Protein AF-A0A1J8PSA9-F1 (afdb_monomer_lite)

Radius of gyration: 27.93 Å; chains: 1; bounding box: 59×25×74 Å

Secondary structure (DSSP, 8-state):
---------TTPEEEEEE----SSSPPPPEEEEEE-----PPPP-EEEEEEEETTB-SS---TTS-PEEEEEEESSS-----GGGTT---S-------TT-

Structure (mmCIF, N/CA/C/O backbone):
data_AF-A0A1J8PSA9-F1
#
_entry.id   AF-A0A1J8PSA9-F1
#
loop_
_atom_site.group_PDB
_atom_site.id
_atom_site.type_symbol
_atom_site.label_atom_id
_atom_site.label_alt_id
_atom_site.label_comp_id
_atom_site.label_asym_id
_atom_site.label_entity_id
_atom_site.label_seq_id
_atom_site.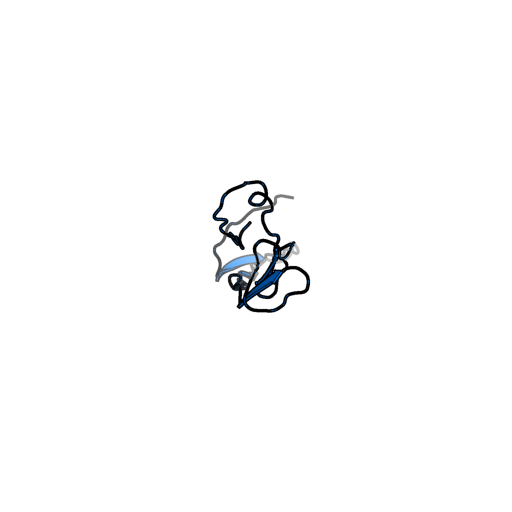pdbx_PDB_ins_code
_atom_site.Cartn_x
_atom_site.Cartn_y
_atom_site.Cartn_z
_atom_site.occupancy
_atom_site.B_iso_or_equiv
_atom_site.auth_seq_id
_atom_site.auth_comp_id
_atom_site.auth_asym_id
_atom_site.auth_atom_id
_atom_site.pdbx_PDB_model_num
ATOM 1 N N . ARG A 1 1 ? 12.314 18.481 -29.956 1.00 51.03 1 ARG A N 1
ATOM 2 C CA . ARG A 1 1 ? 12.563 17.227 -29.206 1.00 51.03 1 ARG A CA 1
ATOM 3 C C . ARG A 1 1 ? 11.253 16.457 -29.196 1.00 51.03 1 ARG A C 1
ATOM 5 O O . ARG A 1 1 ? 10.284 16.982 -28.667 1.00 51.03 1 ARG A O 1
ATOM 12 N N . THR A 1 2 ? 11.185 15.305 -29.852 1.00 53.06 2 THR A N 1
ATOM 13 C CA . THR A 1 2 ? 9.942 14.527 -29.925 1.00 53.06 2 THR A CA 1
ATOM 14 C C . THR A 1 2 ? 9.979 13.500 -28.807 1.00 53.06 2 THR A C 1
ATOM 16 O O . THR A 1 2 ? 10.767 12.559 -28.861 1.00 53.06 2 THR A O 1
ATOM 19 N N . ASN A 1 3 ? 9.192 13.716 -27.756 1.00 63.78 3 ASN A N 1
ATOM 20 C CA . ASN A 1 3 ? 9.049 12.724 -26.698 1.00 63.78 3 ASN A CA 1
ATOM 21 C C . ASN A 1 3 ? 8.134 11.616 -27.217 1.00 63.78 3 ASN A C 1
ATOM 23 O O . ASN A 1 3 ? 7.031 11.892 -27.688 1.00 63.78 3 ASN A O 1
ATOM 27 N N . LYS A 1 4 ? 8.604 10.370 -27.160 1.00 71.06 4 LYS A N 1
ATOM 28 C CA . LYS A 1 4 ? 7.811 9.197 -27.521 1.00 71.06 4 LYS A CA 1
ATOM 29 C C . LYS A 1 4 ? 7.395 8.495 -26.234 1.00 71.06 4 LYS A C 1
ATOM 31 O O . LYS A 1 4 ? 8.250 7.988 -25.513 1.00 71.06 4 LYS A O 1
ATOM 36 N N . SER A 1 5 ? 6.099 8.492 -25.948 1.00 73.44 5 SER A N 1
ATOM 37 C CA . SER A 1 5 ? 5.538 7.734 -24.829 1.00 73.44 5 SER A CA 1
ATOM 38 C C . SER A 1 5 ? 5.363 6.276 -25.236 1.00 73.44 5 SER A C 1
ATOM 40 O O . SER A 1 5 ? 4.87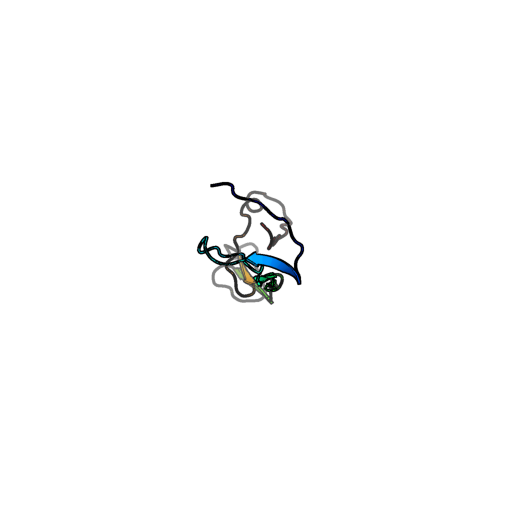0 5.985 -26.326 1.00 73.44 5 SER A O 1
ATOM 42 N N . ILE A 1 6 ? 5.776 5.363 -24.363 1.00 69.25 6 ILE A N 1
ATOM 43 C CA . ILE A 1 6 ? 5.606 3.921 -24.535 1.00 69.25 6 ILE A CA 1
ATOM 44 C C . ILE A 1 6 ? 4.965 3.394 -23.252 1.00 69.25 6 ILE A C 1
ATOM 46 O O . ILE A 1 6 ? 5.506 3.595 -22.167 1.00 69.25 6 ILE A O 1
ATOM 50 N N . THR A 1 7 ? 3.824 2.718 -23.377 1.00 68.31 7 THR A N 1
ATOM 51 C CA . THR A 1 7 ? 3.176 2.008 -22.267 1.00 68.31 7 THR A CA 1
ATOM 52 C C . THR A 1 7 ? 3.624 0.553 -22.299 1.00 68.31 7 THR A C 1
ATOM 54 O O . THR A 1 7 ? 3.484 -0.116 -23.321 1.00 68.31 7 THR A O 1
ATOM 57 N N . THR A 1 8 ? 4.171 0.055 -21.194 1.00 69.25 8 THR A N 1
ATOM 58 C CA . THR A 1 8 ? 4.595 -1.346 -21.053 1.00 69.25 8 THR A CA 1
ATOM 59 C C . THR A 1 8 ? 4.087 -1.913 -19.734 1.00 69.25 8 THR A C 1
ATOM 61 O O . THR A 1 8 ? 3.895 -1.172 -18.771 1.00 69.25 8 THR A O 1
ATOM 64 N N . ALA A 1 9 ? 3.810 -3.218 -19.710 1.00 72.88 9 ALA A N 1
ATOM 65 C CA . ALA A 1 9 ? 3.370 -3.902 -18.502 1.00 72.88 9 ALA A CA 1
ATOM 66 C C . ALA A 1 9 ? 4.543 -4.155 -17.547 1.00 72.88 9 ALA A C 1
ATOM 68 O O . ALA A 1 9 ? 5.705 -4.232 -17.946 1.00 72.88 9 ALA A O 1
ATOM 69 N N . LEU A 1 10 ? 4.213 -4.307 -16.272 1.00 73.56 10 LEU A N 1
ATOM 70 C CA . LEU A 1 10 ? 5.152 -4.681 -15.229 1.00 73.56 10 LEU A CA 1
ATOM 71 C C . LEU A 1 10 ? 5.823 -6.035 -15.511 1.00 73.56 10 LEU A C 1
ATOM 73 O O . LEU A 1 10 ? 5.158 -6.967 -15.954 1.00 73.56 10 LEU A O 1
ATOM 77 N N . GLY A 1 11 ? 7.120 -6.152 -15.213 1.00 68.94 11 GLY A N 1
ATOM 78 C CA . GLY A 1 11 ? 7.897 -7.366 -15.472 1.00 68.94 11 GLY A CA 1
ATOM 79 C C . GLY A 1 11 ? 8.395 -7.471 -16.913 1.00 68.94 11 GLY A C 1
ATOM 80 O O . GLY A 1 11 ? 9.167 -8.376 -17.224 1.00 68.94 11 GLY A O 1
ATOM 81 N N . ASN A 1 12 ? 8.018 -6.526 -17.780 1.00 81.81 12 ASN A N 1
ATOM 82 C CA . ASN A 1 12 ? 8.545 -6.449 -19.132 1.00 81.81 12 ASN A CA 1
ATOM 83 C C . ASN A 1 12 ? 9.865 -5.679 -19.180 1.00 81.81 12 ASN A C 1
ATOM 85 O O . ASN A 1 12 ? 10.182 -4.828 -18.343 1.00 81.81 12 ASN A O 1
ATOM 89 N N . THR A 1 13 ? 10.613 -5.959 -20.239 1.00 81.44 13 THR A N 1
ATOM 90 C CA . THR A 1 13 ? 11.800 -5.214 -20.624 1.00 81.44 13 THR A CA 1
ATOM 91 C C . THR A 1 13 ? 11.492 -4.293 -21.802 1.00 81.44 13 THR A C 1
ATOM 93 O O . THR A 1 13 ? 10.754 -4.649 -22.723 1.00 81.44 13 THR A O 1
ATOM 96 N N . ILE A 1 14 ? 12.064 -3.090 -21.784 1.00 87.06 14 ILE A N 1
ATOM 97 C CA . ILE A 1 14 ? 12.098 -2.196 -22.943 1.00 87.06 14 ILE A CA 1
ATOM 98 C C . ILE A 1 14 ? 13.467 -2.359 -23.595 1.00 87.06 14 ILE A C 1
ATOM 100 O O . ILE A 1 14 ? 14.487 -2.050 -22.979 1.00 87.06 14 ILE A O 1
ATOM 104 N N . ASN A 1 15 ? 13.487 -2.818 -24.844 1.00 86.44 15 ASN A N 1
ATOM 105 C CA . ASN A 1 15 ? 14.708 -2.896 -25.640 1.00 86.44 15 ASN A CA 1
ATOM 106 C C . ASN A 1 15 ? 14.862 -1.629 -26.485 1.00 86.44 15 ASN A C 1
ATOM 108 O O . ASN A 1 15 ? 13.967 -1.259 -27.246 1.00 86.44 15 ASN A O 1
ATOM 112 N N . ILE A 1 16 ? 16.010 -0.976 -26.348 1.00 87.56 16 ILE A N 1
ATOM 113 C CA . ILE A 1 16 ? 16.412 0.212 -27.093 1.00 87.56 16 ILE A CA 1
ATOM 114 C C . ILE A 1 16 ? 17.607 -0.177 -27.954 1.00 87.56 16 ILE A C 1
ATOM 116 O O . ILE A 1 16 ? 18.643 -0.560 -27.426 1.00 87.56 16 ILE A O 1
ATOM 120 N N . ASN A 1 17 ? 17.487 -0.051 -29.272 1.00 90.12 17 ASN A N 1
ATOM 121 C CA . ASN A 1 17 ? 18.626 -0.225 -30.168 1.00 90.12 17 ASN A CA 1
ATOM 122 C C . ASN A 1 17 ? 19.304 1.128 -30.383 1.00 90.12 17 ASN A C 1
ATOM 124 O O . ASN A 1 17 ? 18.658 2.087 -30.807 1.00 90.12 17 ASN A O 1
ATOM 128 N N . ILE A 1 18 ? 20.593 1.197 -30.071 1.00 89.44 18 ILE A N 1
ATOM 129 C CA . ILE A 1 18 ? 21.418 2.395 -30.188 1.00 89.44 18 ILE A CA 1
ATOM 130 C C . ILE A 1 18 ? 22.339 2.219 -31.389 1.00 89.44 18 ILE A C 1
ATOM 132 O O . ILE A 1 18 ? 23.053 1.229 -31.498 1.00 89.44 18 ILE A O 1
ATOM 136 N N . THR A 1 19 ? 22.335 3.198 -32.282 1.00 90.88 19 THR A N 1
ATOM 137 C CA . THR A 1 19 ? 23.197 3.241 -33.465 1.00 90.88 19 THR A CA 1
ATOM 138 C C . THR A 1 19 ? 23.985 4.545 -33.401 1.00 90.88 19 THR A C 1
ATOM 140 O O . THR A 1 19 ? 23.401 5.599 -33.145 1.00 90.88 19 THR A O 1
ATOM 143 N N . ALA A 1 20 ? 25.302 4.481 -33.585 1.00 89.50 20 ALA A N 1
ATOM 144 C CA . ALA A 1 20 ? 26.198 5.637 -33.525 1.00 89.50 20 ALA A CA 1
ATOM 145 C C . ALA A 1 20 ? 26.939 5.798 -34.857 1.00 89.50 20 ALA A C 1
ATOM 147 O O . ALA A 1 20 ? 27.458 4.820 -35.384 1.00 89.50 20 ALA A O 1
ATOM 148 N N . SER A 1 21 ? 26.984 7.013 -35.401 1.00 91.00 21 SER A N 1
ATOM 149 C CA . SER A 1 21 ? 27.624 7.311 -36.689 1.00 91.00 21 SER A CA 1
ATOM 150 C C . SER A 1 21 ? 28.769 8.296 -36.497 1.00 91.00 21 SER A C 1
ATOM 152 O O . SER A 1 21 ? 28.585 9.326 -35.849 1.00 91.00 21 SER A O 1
ATOM 154 N N . ASP A 1 22 ? 29.915 8.004 -37.105 1.00 91.25 22 ASP A N 1
ATOM 155 C CA . ASP A 1 22 ? 31.024 8.941 -37.324 1.00 91.25 22 ASP A CA 1
ATOM 156 C C . ASP A 1 22 ? 31.070 9.468 -38.774 1.00 91.25 22 ASP A C 1
ATOM 158 O O . ASP A 1 22 ? 31.934 10.268 -39.124 1.00 91.25 22 ASP A O 1
ATOM 162 N N . ASN A 1 23 ? 30.095 9.067 -39.600 1.00 91.25 23 ASN A N 1
ATOM 163 C CA . ASN A 1 23 ? 29.960 9.362 -41.031 1.00 91.25 23 ASN A CA 1
ATOM 164 C C . ASN A 1 23 ? 31.052 8.758 -41.928 1.00 91.25 23 ASN A C 1
ATOM 166 O O . ASN A 1 23 ? 31.059 9.030 -43.129 1.00 91.25 23 ASN A O 1
ATOM 170 N N . THR A 1 24 ? 31.951 7.945 -41.376 1.00 92.94 24 THR A N 1
ATOM 171 C CA . THR A 1 24 ? 33.040 7.295 -42.115 1.00 92.94 24 THR A CA 1
ATOM 172 C C . THR A 1 24 ? 32.929 5.777 -42.106 1.00 92.94 24 THR A C 1
ATOM 174 O O . THR A 1 24 ? 33.468 5.127 -43.001 1.00 92.94 24 THR A O 1
ATOM 177 N N . ASN A 1 25 ? 32.208 5.210 -41.138 1.00 91.69 25 ASN A N 1
ATOM 178 C CA . ASN A 1 25 ? 32.060 3.776 -40.949 1.00 91.69 25 ASN A CA 1
ATOM 179 C C . ASN A 1 25 ? 30.585 3.354 -40.868 1.00 91.69 25 ASN A C 1
ATOM 181 O O . ASN A 1 25 ? 29.729 4.090 -40.372 1.00 91.69 25 ASN A O 1
ATOM 185 N N . ASP A 1 26 ? 30.296 2.135 -41.335 1.00 91.00 26 ASP A N 1
ATOM 186 C CA . ASP A 1 26 ? 28.968 1.537 -41.202 1.00 91.00 26 ASP A CA 1
ATOM 187 C C . ASP A 1 26 ? 28.638 1.303 -39.725 1.00 91.00 26 ASP A C 1
ATOM 189 O O . ASP A 1 26 ? 29.437 0.754 -38.962 1.00 91.00 26 ASP A O 1
ATOM 193 N N . SER A 1 27 ? 27.434 1.704 -39.318 1.00 90.81 27 SER A N 1
ATOM 194 C CA . SER A 1 27 ? 26.992 1.572 -37.933 1.00 90.81 27 SER A CA 1
ATOM 195 C C . SER A 1 27 ? 26.192 0.294 -37.701 1.00 90.81 27 SER A C 1
ATOM 197 O O . SER A 1 27 ? 25.233 0.006 -38.421 1.00 90.81 27 SER A O 1
ATOM 199 N N . ALA A 1 28 ? 26.541 -0.440 -36.643 1.00 90.50 28 ALA A N 1
ATOM 200 C CA . ALA A 1 28 ? 25.785 -1.593 -36.167 1.00 90.50 28 ALA A CA 1
ATOM 201 C C . ALA A 1 28 ? 24.882 -1.199 -34.978 1.00 90.50 28 ALA A C 1
ATOM 203 O O . ALA A 1 28 ? 25.3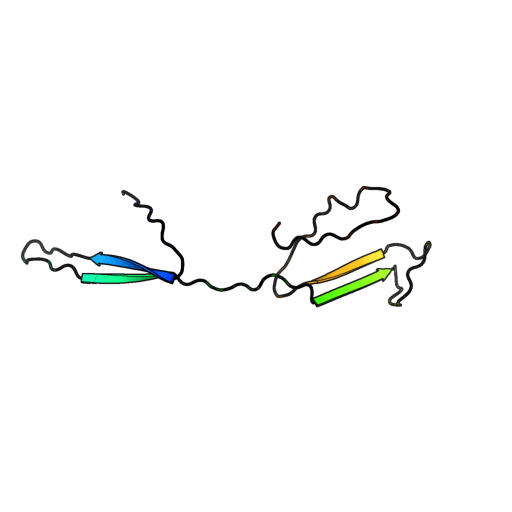60 -0.563 -34.035 1.00 90.50 28 ALA A O 1
ATOM 204 N N . PRO A 1 29 ? 23.587 -1.574 -34.972 1.00 92.31 29 PRO A N 1
ATOM 205 C CA . PRO A 1 29 ? 22.723 -1.366 -33.814 1.00 92.31 29 PRO A CA 1
ATOM 206 C C . PRO A 1 29 ? 23.168 -2.205 -32.608 1.00 92.31 29 PRO A C 1
ATOM 208 O O . PRO A 1 29 ? 23.241 -3.430 -32.694 1.00 92.31 29 PRO A O 1
ATOM 211 N N . GLN A 1 30 ? 23.387 -1.551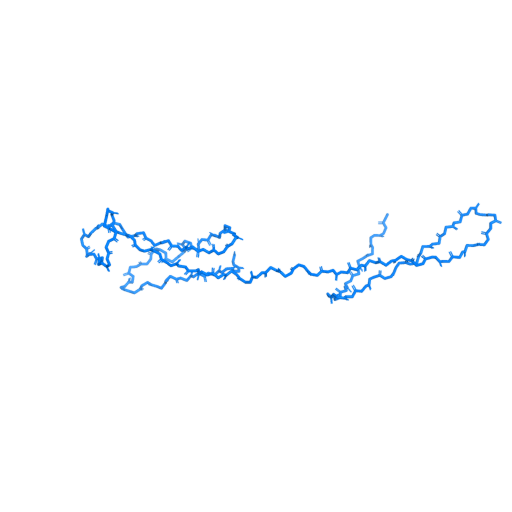 -31.468 1.00 94.56 30 GLN A N 1
ATOM 212 C CA . GLN A 1 30 ? 23.674 -2.193 -30.189 1.00 94.56 30 GLN A CA 1
ATOM 213 C C . GLN A 1 30 ? 22.434 -2.146 -29.280 1.00 94.56 30 GLN A C 1
ATOM 215 O O . GLN A 1 30 ? 21.925 -1.054 -29.007 1.00 94.56 30 GLN A O 1
ATOM 220 N N . PRO A 1 31 ? 21.935 -3.288 -28.779 1.00 90.88 31 PRO A N 1
ATOM 221 C CA . PRO A 1 31 ? 20.805 -3.301 -27.859 1.00 90.88 31 PRO A CA 1
ATOM 222 C C . PRO A 1 31 ? 21.200 -2.821 -26.454 1.00 90.88 31 PRO A C 1
ATOM 224 O O . PRO A 1 31 ? 22.253 -3.175 -25.921 1.00 90.88 31 PRO A O 1
ATOM 227 N N . PHE A 1 32 ? 20.300 -2.065 -25.835 1.00 89.94 32 PHE A N 1
ATOM 228 C CA . PHE A 1 32 ? 20.288 -1.673 -24.432 1.00 89.94 32 PHE A CA 1
ATOM 229 C C . PHE A 1 32 ? 18.922 -2.015 -23.835 1.00 89.94 32 PHE A C 1
ATOM 231 O O . PHE A 1 32 ? 17.886 -1.709 -24.427 1.00 89.94 32 PHE A O 1
ATOM 238 N N . THR A 1 33 ? 18.904 -2.636 -22.659 1.00 90.31 33 THR A N 1
ATOM 239 C CA . THR A 1 33 ? 17.667 -3.129 -22.045 1.00 90.31 33 THR A CA 1
ATOM 240 C C . THR A 1 33 ? 17.361 -2.383 -20.755 1.00 90.31 33 THR A C 1
ATOM 242 O O . THR A 1 33 ? 18.191 -2.315 -19.853 1.00 90.31 33 THR A O 1
ATOM 245 N N . ILE A 1 34 ? 16.136 -1.870 -20.647 1.00 88.69 34 ILE A N 1
ATOM 246 C CA . ILE A 1 34 ? 15.578 -1.320 -19.409 1.00 88.69 34 ILE A CA 1
ATOM 247 C C . ILE A 1 34 ? 14.636 -2.364 -18.816 1.00 88.69 34 ILE A C 1
ATOM 249 O O . ILE A 1 34 ? 13.670 -2.764 -19.465 1.00 88.69 34 ILE A O 1
ATOM 253 N N . ALA A 1 35 ? 14.899 -2.792 -17.584 1.00 85.94 35 ALA A N 1
ATOM 254 C CA . ALA A 1 35 ? 14.004 -3.669 -16.838 1.00 85.94 35 ALA A CA 1
ATOM 255 C C . ALA A 1 35 ? 13.026 -2.843 -15.992 1.00 85.94 35 ALA A C 1
ATOM 257 O O . ALA A 1 35 ? 13.449 -1.953 -15.255 1.00 85.94 35 ALA A O 1
ATOM 258 N N . ILE A 1 36 ? 11.729 -3.150 -16.080 1.00 83.00 36 ILE A N 1
ATOM 259 C CA . ILE A 1 36 ? 10.704 -2.532 -15.234 1.00 83.00 36 ILE A CA 1
ATOM 260 C C . ILE A 1 36 ? 10.426 -3.454 -14.057 1.00 83.00 36 ILE A C 1
ATOM 262 O O . ILE A 1 36 ? 9.813 -4.513 -14.208 1.00 83.00 36 ILE A O 1
ATOM 266 N N . THR A 1 37 ? 10.861 -3.034 -12.874 1.00 80.56 37 THR A N 1
ATOM 267 C CA . THR A 1 37 ? 10.616 -3.749 -11.624 1.00 80.56 37 THR A CA 1
ATOM 268 C C . THR A 1 37 ? 9.513 -3.064 -10.828 1.00 80.56 37 THR A C 1
ATOM 270 O O . THR A 1 37 ? 9.404 -1.838 -10.798 1.00 80.56 37 THR A O 1
ATOM 273 N N . THR A 1 38 ? 8.684 -3.859 -10.156 1.00 75.00 38 THR A N 1
ATOM 274 C CA . THR A 1 38 ? 7.842 -3.351 -9.071 1.00 75.00 38 THR A CA 1
ATOM 275 C C . THR A 1 38 ? 8.583 -3.511 -7.779 1.00 75.00 38 THR A C 1
ATOM 277 O O . THR A 1 38 ? 9.058 -4.601 -7.460 1.00 75.00 38 THR A O 1
ATOM 280 N N . THR A 1 39 ? 8.514 -2.472 -6.971 1.00 74.75 39 THR A N 1
ATOM 281 C CA . THR A 1 39 ? 8.628 -2.634 -5.533 1.00 74.75 39 THR A CA 1
ATOM 282 C C . THR A 1 39 ? 7.240 -2.957 -5.003 1.00 74.75 39 THR A C 1
ATOM 284 O O . THR A 1 39 ? 6.328 -2.137 -5.106 1.00 74.75 39 THR A O 1
ATOM 287 N N . TYR A 1 40 ? 7.060 -4.165 -4.468 1.00 71.44 40 TYR A N 1
ATOM 288 C CA . TYR A 1 40 ? 5.856 -4.476 -3.710 1.00 71.44 40 TYR A CA 1
ATOM 289 C C . TYR A 1 40 ? 5.867 -3.644 -2.427 1.00 71.44 40 TYR A C 1
ATOM 291 O O . TYR A 1 40 ? 6.732 -3.823 -1.570 1.00 71.44 40 TYR A O 1
ATOM 299 N N . ILE A 1 41 ? 4.907 -2.736 -2.308 1.00 67.31 41 ILE A N 1
ATOM 300 C CA . ILE A 1 41 ? 4.557 -2.105 -1.041 1.00 67.31 41 ILE A CA 1
ATOM 301 C C . ILE A 1 41 ? 3.388 -2.894 -0.463 1.00 67.31 41 ILE A C 1
ATOM 303 O O . ILE A 1 41 ? 2.345 -3.032 -1.100 1.00 67.31 41 ILE A O 1
ATOM 307 N N . ALA A 1 42 ? 3.592 -3.487 0.712 1.00 65.94 42 ALA A N 1
ATOM 308 C CA . ALA A 1 42 ? 2.543 -4.249 1.370 1.00 65.94 42 ALA A CA 1
ATOM 309 C C . ALA A 1 42 ? 1.331 -3.353 1.649 1.00 65.94 42 ALA A C 1
ATOM 311 O O . ALA A 1 42 ? 1.493 -2.187 2.018 1.00 65.94 42 ALA A O 1
ATOM 312 N N . ALA A 1 43 ? 0.127 -3.911 1.488 1.00 68.00 43 ALA A N 1
ATOM 313 C CA . ALA A 1 43 ? -1.092 -3.221 1.885 1.00 68.00 43 ALA A CA 1
ATOM 314 C C . ALA A 1 43 ? -0.986 -2.802 3.365 1.00 68.00 43 ALA A C 1
ATOM 316 O O . ALA A 1 43 ? -0.491 -3.592 4.178 1.00 68.00 43 ALA A O 1
ATOM 317 N N . PRO A 1 44 ? -1.432 -1.593 3.743 1.00 63.50 44 PRO A N 1
ATOM 318 C CA . PRO A 1 44 ? -1.327 -1.146 5.123 1.00 63.50 44 PRO A CA 1
ATOM 319 C C . PRO A 1 44 ? -2.181 -2.034 6.022 1.00 63.50 44 PRO A C 1
ATOM 321 O O . PRO A 1 44 ? -3.380 -2.192 5.796 1.00 63.50 44 PRO A O 1
ATOM 324 N N . VAL A 1 45 ? -1.564 -2.606 7.051 1.00 71.12 45 VAL A N 1
ATOM 325 C CA . VAL A 1 45 ? -2.262 -3.395 8.068 1.00 71.12 45 VAL A CA 1
ATOM 326 C C . VAL A 1 45 ? -2.313 -2.575 9.349 1.00 71.12 45 VAL A C 1
ATOM 328 O O . VAL A 1 45 ? -1.276 -2.110 9.830 1.00 71.12 45 VAL A O 1
ATOM 331 N N . ILE A 1 46 ? -3.514 -2.402 9.905 1.00 73.38 46 ILE A N 1
ATOM 332 C CA . ILE A 1 46 ? -3.661 -1.927 11.281 1.00 73.38 46 ILE A CA 1
ATOM 333 C C . ILE A 1 46 ? -3.328 -3.096 12.201 1.00 73.38 46 ILE A C 1
ATOM 335 O O . ILE A 1 46 ? -4.021 -4.110 12.200 1.00 73.38 46 ILE A O 1
ATOM 339 N N . ALA A 1 47 ? -2.266 -2.946 12.986 1.00 74.06 47 ALA A N 1
ATOM 340 C CA . ALA A 1 47 ? -1.851 -3.958 13.950 1.00 74.06 47 ALA A CA 1
ATOM 341 C C . ALA A 1 47 ? -2.638 -3.853 15.263 1.00 74.06 47 ALA A C 1
ATOM 343 O O . ALA A 1 47 ? -2.846 -4.855 15.944 1.00 74.06 47 ALA A O 1
ATOM 344 N N . GLN A 1 48 ? -3.057 -2.639 15.637 1.00 76.62 48 GLN A N 1
ATOM 345 C CA . GLN A 1 48 ? -3.693 -2.385 16.924 1.00 76.62 48 GLN A CA 1
ATOM 346 C C . GLN A 1 48 ? -4.561 -1.127 16.899 1.00 76.62 48 GLN A C 1
ATOM 348 O O . GLN A 1 48 ? -4.191 -0.126 16.287 1.00 76.62 48 GLN A O 1
ATOM 353 N N . PHE A 1 49 ? -5.658 -1.172 17.657 1.00 78.69 49 PHE A N 1
ATOM 354 C CA . PHE A 1 49 ? -6.402 -0.002 18.112 1.00 78.69 49 PHE A CA 1
ATOM 355 C C . PHE A 1 49 ? -6.201 0.194 19.616 1.00 78.69 49 PHE A C 1
ATOM 357 O O . PHE A 1 49 ? -6.211 -0.776 20.376 1.00 78.69 49 PHE A O 1
ATOM 364 N N . SER A 1 50 ? -6.060 1.443 20.048 1.00 76.50 50 SER A N 1
ATOM 365 C CA . SER A 1 50 ? -6.101 1.830 21.457 1.00 76.50 50 SER A CA 1
ATOM 366 C C . SER A 1 50 ? -7.190 2.868 21.670 1.00 76.50 50 SER A C 1
ATOM 368 O O . SER A 1 50 ? -7.252 3.854 20.937 1.00 76.50 50 SER A O 1
ATOM 370 N N . VAL A 1 51 ? -8.012 2.659 22.692 1.00 77.81 51 VAL A N 1
ATOM 371 C CA . VAL A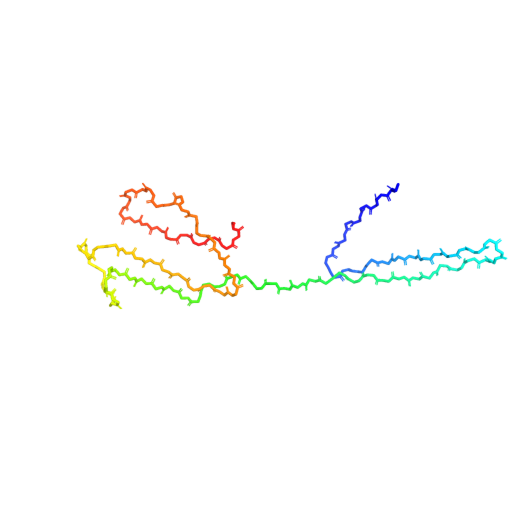 1 51 ? -9.050 3.602 23.109 1.00 77.81 51 VAL A CA 1
ATOM 372 C C . VAL A 1 51 ? -8.687 4.121 24.493 1.00 77.81 51 VAL A C 1
ATOM 374 O O . VAL A 1 51 ? -8.407 3.329 25.390 1.00 77.81 51 VAL A O 1
ATOM 377 N N . THR A 1 52 ? -8.684 5.438 24.667 1.00 79.19 52 THR A N 1
ATOM 378 C CA . THR A 1 52 ? -8.513 6.095 25.969 1.00 79.19 52 THR A CA 1
ATOM 379 C C . THR A 1 52 ? -9.648 7.073 26.204 1.00 79.19 52 THR A C 1
ATOM 381 O O . THR A 1 52 ? -10.195 7.618 25.248 1.00 79.19 52 THR A O 1
ATOM 384 N N . GLN A 1 53 ? -9.992 7.324 27.466 1.00 81.50 53 GLN A N 1
ATOM 385 C CA . GLN A 1 53 ? -10.977 8.341 27.818 1.00 81.50 53 GLN A CA 1
ATOM 386 C C . GLN A 1 53 ? -10.470 9.200 28.974 1.00 81.50 53 GLN A C 1
ATOM 388 O O . GLN A 1 53 ? -10.301 8.697 30.085 1.00 81.50 53 GLN A O 1
ATOM 393 N N . GLY A 1 54 ? -10.206 10.482 28.713 1.00 78.94 54 GLY A N 1
ATOM 394 C CA . GLY A 1 54 ? -9.495 11.343 29.663 1.00 78.94 54 GLY A CA 1
ATOM 395 C C . GLY A 1 54 ? -8.187 10.691 30.142 1.00 78.94 54 GLY A C 1
ATOM 396 O O . GLY A 1 54 ? -7.398 10.200 29.336 1.00 78.94 54 GLY A O 1
ATOM 397 N N . GLU A 1 55 ? -7.976 10.624 31.460 1.00 74.69 55 GLU A N 1
ATOM 398 C CA . GLU A 1 55 ? -6.826 9.918 32.059 1.00 74.69 55 GLU A CA 1
ATOM 399 C C . GLU A 1 55 ? -7.032 8.397 32.205 1.00 74.69 55 GLU A C 1
ATOM 401 O O . GLU A 1 55 ? -6.116 7.673 32.607 1.00 74.69 55 GLU A O 1
ATOM 406 N N . ASN A 1 56 ? -8.217 7.877 31.871 1.00 71.38 56 ASN A N 1
ATOM 407 C CA . ASN A 1 56 ? -8.539 6.469 32.045 1.00 71.38 56 ASN A CA 1
ATOM 408 C C . ASN A 1 56 ? -7.933 5.619 30.915 1.00 71.38 56 ASN A C 1
ATOM 410 O O . ASN A 1 56 ? -8.288 5.746 29.739 1.00 71.38 56 ASN A O 1
ATOM 414 N N . LYS A 1 57 ? -7.016 4.724 31.299 1.00 64.94 57 LYS A N 1
ATOM 415 C CA . LYS A 1 57 ? -6.349 3.735 30.429 1.00 64.94 57 LYS A CA 1
ATOM 416 C C . LYS A 1 57 ? -6.922 2.314 30.598 1.00 64.94 57 LYS A C 1
ATOM 418 O O . LYS A 1 57 ? -6.301 1.349 30.158 1.00 64.94 57 LYS A O 1
ATOM 423 N N . GLY A 1 58 ? -8.052 2.172 31.298 1.00 61.94 58 GLY A N 1
ATOM 424 C CA . GLY A 1 58 ? -8.715 0.892 31.570 1.00 61.94 58 GLY A CA 1
ATOM 425 C C . GLY A 1 58 ? -9.669 0.423 30.457 1.00 61.94 58 GLY A C 1
ATOM 426 O O . GLY A 1 58 ? -9.943 1.163 29.518 1.00 61.94 58 GLY A O 1
ATOM 427 N N . PRO A 1 59 ? -10.224 -0.800 30.567 1.00 62.19 59 PRO A N 1
ATOM 428 C CA . PRO A 1 59 ? -11.065 -1.409 29.528 1.00 62.19 59 PRO A CA 1
ATOM 429 C C . PRO A 1 59 ? -12.489 -0.833 29.438 1.00 62.19 59 PRO A C 1
ATOM 431 O O . PRO A 1 59 ? -13.247 -1.219 28.552 1.00 62.19 59 PRO A O 1
ATOM 434 N N . LEU A 1 60 ? -12.881 0.045 30.366 1.00 69.12 60 LEU A N 1
ATOM 435 C CA . LEU A 1 60 ? -14.234 0.587 30.471 1.00 69.12 60 LEU A CA 1
ATOM 436 C C . LEU A 1 60 ? -14.234 2.089 30.188 1.00 69.12 60 LEU A C 1
ATOM 438 O O . LEU A 1 60 ? -13.557 2.860 30.866 1.00 69.12 60 LEU A O 1
ATOM 442 N N . ILE A 1 61 ? -15.058 2.481 29.221 1.00 74.31 61 ILE A N 1
ATOM 443 C CA . ILE A 1 61 ? -15.399 3.868 28.903 1.00 74.31 61 ILE A CA 1
ATOM 444 C C . ILE A 1 61 ? -16.738 4.225 29.559 1.00 74.31 61 ILE A C 1
ATOM 446 O O . ILE A 1 61 ? -17.698 3.457 29.506 1.00 74.31 61 ILE A O 1
ATOM 450 N N . SER A 1 62 ? -16.787 5.378 30.221 1.00 73.94 62 SER A N 1
ATOM 451 C CA . SER A 1 62 ? -17.940 5.892 30.964 1.00 73.94 62 SER A CA 1
ATOM 452 C C . SER A 1 62 ? -18.685 6.953 30.158 1.00 73.94 62 SER A C 1
ATOM 454 O O . SER A 1 62 ? -18.071 7.751 29.454 1.00 73.94 62 SER A O 1
ATOM 456 N N . LYS A 1 63 ? -20.009 7.040 30.325 1.00 74.44 63 LYS A N 1
ATOM 457 C CA . LYS A 1 63 ? -20.826 8.101 29.706 1.00 74.44 63 LYS A CA 1
ATOM 458 C C . LYS A 1 63 ? -20.399 9.519 30.120 1.00 74.44 63 LYS A C 1
ATOM 460 O O . LYS A 1 63 ? -20.539 10.441 29.329 1.00 74.44 63 LYS A O 1
ATOM 465 N N . ASP A 1 64 ? -19.856 9.672 31.330 1.00 80.25 64 ASP A N 1
ATOM 466 C CA . ASP A 1 64 ? -19.430 10.963 31.892 1.00 80.25 64 ASP A CA 1
ATOM 467 C C . ASP A 1 64 ? -17.897 11.093 31.940 1.00 80.25 64 ASP A C 1
ATOM 469 O O . ASP A 1 64 ? -17.369 12.010 32.560 1.00 80.25 64 ASP A O 1
ATOM 473 N N . GLY A 1 65 ? -17.158 10.157 31.331 1.00 71.81 65 GLY A N 1
ATOM 474 C CA . GLY A 1 65 ? -15.699 10.068 31.475 1.00 71.81 65 GLY A CA 1
ATOM 475 C C . GLY A 1 65 ? -14.899 11.105 30.681 1.00 71.81 65 GLY A C 1
ATOM 476 O O . GLY A 1 65 ? -13.674 11.110 30.759 1.00 71.81 65 GLY A O 1
ATOM 477 N N . GLY A 1 66 ? -15.567 11.978 29.926 1.00 77.56 66 GLY A N 1
ATOM 478 C CA . GLY A 1 66 ? -14.929 12.992 29.089 1.00 77.56 66 GLY A CA 1
ATOM 479 C C . GLY A 1 66 ? -14.607 12.501 27.677 1.00 77.56 66 GLY A C 1
ATOM 480 O O . GLY A 1 66 ? -15.236 11.568 27.167 1.00 77.56 66 GLY A O 1
ATOM 481 N N . GLU A 1 67 ? -13.649 13.173 27.036 1.00 80.06 67 GLU A N 1
ATOM 482 C CA . GLU A 1 67 ? -13.257 12.928 25.646 1.00 80.06 67 GLU A CA 1
ATOM 483 C C . GLU A 1 67 ? -12.683 11.521 25.459 1.00 80.06 67 GLU A C 1
ATOM 485 O O . GLU A 1 67 ? -11.834 11.074 26.232 1.00 80.06 67 GLU A O 1
ATOM 490 N N . VAL A 1 68 ? -13.150 10.836 24.413 1.00 77.94 68 VAL A N 1
ATOM 491 C CA . VAL A 1 68 ? -12.661 9.519 24.005 1.00 77.94 68 VAL A CA 1
ATOM 492 C C . VAL A 1 68 ? -11.722 9.694 22.817 1.00 77.94 68 VAL A C 1
ATOM 494 O O . VAL A 1 68 ? -12.136 10.163 21.759 1.00 77.94 68 VAL A O 1
ATOM 497 N N . THR A 1 69 ? -10.474 9.264 22.971 1.00 75.19 69 THR A N 1
ATOM 498 C CA . THR A 1 69 ? -9.486 9.215 21.890 1.00 75.19 69 THR A CA 1
ATOM 499 C C . THR A 1 69 ? 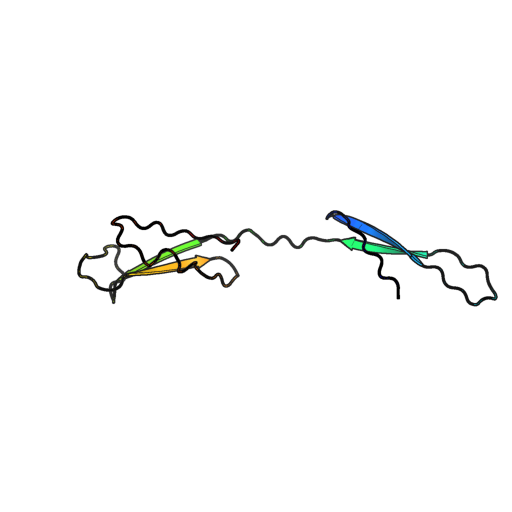-9.359 7.783 21.389 1.00 75.19 69 THR A C 1
ATOM 501 O O . THR A 1 69 ? -9.140 6.860 22.174 1.00 75.19 69 THR A O 1
ATOM 504 N N . VAL A 1 70 ? -9.466 7.596 20.074 1.00 76.50 70 VAL A N 1
ATOM 505 C CA . VAL A 1 70 ? -9.166 6.325 19.407 1.00 76.50 70 VAL A CA 1
ATOM 506 C C . VAL A 1 70 ? -7.929 6.520 18.544 1.00 76.50 70 VAL A C 1
ATOM 508 O O . VAL A 1 70 ? -7.906 7.393 17.679 1.00 76.50 70 VAL A O 1
ATOM 511 N N . SER A 1 71 ? -6.918 5.686 18.762 1.00 75.31 71 SER A N 1
ATOM 512 C CA . SER A 1 71 ? -5.686 5.670 17.973 1.00 75.31 71 SER A CA 1
ATOM 513 C C . SER A 1 71 ? -5.530 4.311 17.306 1.00 75.31 71 SER A C 1
ATOM 515 O O . SER A 1 71 ? -5.884 3.289 17.894 1.00 75.31 71 SER A O 1
ATOM 517 N N . ALA A 1 72 ? -4.965 4.282 16.101 1.00 75.38 72 ALA A N 1
ATOM 518 C CA . ALA A 1 72 ? -4.568 3.040 15.451 1.00 75.38 72 ALA A CA 1
ATOM 519 C C . ALA A 1 72 ? -3.081 3.072 15.107 1.00 75.38 72 ALA A C 1
ATOM 521 O O . ALA A 1 72 ? -2.565 4.087 14.639 1.00 75.38 72 ALA A O 1
ATOM 522 N N . SER A 1 73 ? -2.412 1.943 15.316 1.00 73.75 73 SER A N 1
ATOM 523 C CA . SER A 1 73 ? -1.048 1.724 14.848 1.00 73.75 73 SER A CA 1
ATOM 524 C C . SER A 1 73 ? -1.104 0.997 13.508 1.00 73.75 73 SER A C 1
ATOM 526 O O . SER A 1 73 ? -1.526 -0.162 13.440 1.00 73.75 73 SER A O 1
ATOM 528 N N . ALA A 1 74 ? -0.721 1.695 12.441 1.00 71.00 74 ALA A N 1
ATOM 529 C CA . ALA A 1 74 ? -0.553 1.132 11.107 1.00 71.00 74 ALA A CA 1
ATOM 530 C C . ALA A 1 74 ? 0.940 0.912 10.819 1.00 71.00 74 ALA A C 1
ATOM 532 O O . ALA A 1 74 ? 1.795 1.600 11.378 1.00 71.00 74 ALA A O 1
ATOM 533 N N . GLY A 1 75 ? 1.255 -0.056 9.951 1.00 64.25 75 GLY A N 1
ATOM 534 C CA . GLY A 1 75 ? 2.623 -0.282 9.462 1.00 64.25 75 GLY A CA 1
ATOM 535 C C . GLY A 1 75 ? 3.260 0.965 8.824 1.00 64.25 75 GLY A C 1
ATOM 536 O O . GLY A 1 75 ? 2.596 1.978 8.637 1.00 64.25 75 GLY A O 1
ATOM 537 N N . THR A 1 76 ? 4.551 0.877 8.478 1.00 58.25 76 THR A N 1
ATOM 538 C CA . THR A 1 76 ? 5.440 1.980 8.046 1.00 58.25 76 THR A CA 1
ATOM 539 C C . THR A 1 76 ? 4.787 2.986 7.083 1.00 58.25 76 THR A C 1
ATOM 541 O O . THR A 1 76 ? 4.862 2.837 5.865 1.00 58.25 76 THR A O 1
ATOM 544 N N . GLY A 1 77 ? 4.142 4.018 7.622 1.00 56.97 77 GLY A N 1
ATOM 545 C CA . GLY A 1 77 ? 3.479 5.060 6.847 1.00 56.97 77 GLY A CA 1
ATOM 546 C C . GLY A 1 77 ? 2.661 5.992 7.738 1.00 56.97 77 GLY A C 1
ATOM 547 O O . GLY A 1 77 ? 2.117 5.576 8.759 1.00 56.97 77 GLY A O 1
ATOM 548 N N . THR A 1 78 ? 2.586 7.263 7.351 1.00 55.06 78 THR A N 1
ATOM 549 C CA . THR A 1 78 ? 1.711 8.258 7.980 1.00 55.06 78 THR A CA 1
ATOM 550 C C . THR A 1 78 ? 0.431 8.333 7.159 1.00 55.06 78 THR A C 1
ATOM 552 O O . THR A 1 78 ? 0.481 8.716 5.993 1.00 55.06 78 THR A O 1
ATOM 555 N N . TYR A 1 79 ? -0.705 7.974 7.753 1.00 59.25 79 TYR A N 1
ATOM 556 C CA . TYR A 1 79 ? -2.012 8.003 7.093 1.00 59.25 79 TYR A CA 1
ATOM 557 C C . TYR A 1 79 ? -2.895 9.071 7.736 1.00 59.25 79 TYR A C 1
ATOM 559 O O . TYR A 1 79 ? -2.838 9.281 8.950 1.00 59.25 79 TYR A O 1
ATOM 567 N N . THR A 1 80 ? -3.706 9.750 6.926 1.00 56.09 80 THR A N 1
ATOM 568 C CA . THR A 1 80 ? -4.686 10.723 7.421 1.00 56.09 80 THR A CA 1
ATOM 569 C C . THR A 1 80 ? -6.054 10.067 7.534 1.00 56.09 80 THR A C 1
ATOM 571 O O . THR A 1 80 ? -6.468 9.290 6.679 1.00 56.09 80 THR A O 1
ATOM 574 N N . TRP A 1 81 ? -6.749 10.353 8.630 1.00 57.69 81 TRP A N 1
ATOM 575 C CA . TRP A 1 81 ? -8.126 9.917 8.818 1.00 57.69 81 TRP A CA 1
ATOM 576 C C . TRP A 1 81 ? -9.059 10.916 8.139 1.00 57.69 81 TRP A C 1
ATOM 578 O O . TRP A 1 81 ? -8.870 12.125 8.275 1.00 57.69 81 TRP A O 1
ATOM 588 N N . SER A 1 82 ? -10.086 10.422 7.446 1.00 60.69 82 SER A N 1
ATOM 589 C CA . SER A 1 82 ? -11.161 11.284 6.955 1.00 60.69 82 SER A CA 1
ATOM 590 C C . SER A 1 82 ? -11.925 11.853 8.151 1.00 60.69 82 SER A C 1
ATOM 592 O O . SER A 1 82 ? -12.558 11.114 8.903 1.00 60.69 82 SER A O 1
ATOM 594 N N . SER A 1 83 ? -11.865 13.171 8.346 1.00 56.62 83 SER A N 1
ATOM 595 C CA . SER A 1 83 ? -12.563 13.865 9.435 1.00 56.62 83 SER A CA 1
ATOM 596 C C . SER A 1 83 ? -14.067 14.054 9.184 1.00 56.62 83 SER A C 1
ATOM 598 O O . SER A 1 83 ? -14.787 14.556 10.049 1.00 56.62 83 SER A O 1
ATOM 600 N N . ASN A 1 84 ? -14.563 13.630 8.019 1.00 56.34 84 ASN A N 1
ATOM 601 C CA . ASN A 1 84 ? -15.934 13.890 7.583 1.00 56.34 84 ASN A CA 1
ATOM 602 C C . ASN A 1 84 ? -17.005 13.103 8.367 1.00 56.34 84 ASN A C 1
ATOM 604 O O . ASN A 1 84 ? -18.173 13.479 8.311 1.00 56.34 84 ASN A O 1
ATOM 608 N N . ASP A 1 85 ? -16.633 12.077 9.142 1.00 53.66 85 ASP A N 1
ATOM 609 C CA . ASP A 1 85 ? -17.577 11.258 9.928 1.00 53.66 85 ASP A CA 1
ATOM 610 C C . ASP A 1 85 ? -17.824 11.768 11.367 1.00 53.66 85 ASP A C 1
ATOM 612 O O . ASP A 1 85 ? -18.686 11.253 12.092 1.00 53.66 85 ASP A O 1
ATOM 616 N N . PHE A 1 86 ? -17.105 12.806 11.816 1.00 54.97 86 PHE A N 1
ATOM 617 C CA . PHE A 1 86 ? -17.164 13.260 13.214 1.00 54.97 86 PHE A CA 1
ATOM 618 C C . PHE A 1 86 ? -18.310 14.237 13.531 1.00 54.97 86 PHE A C 1
ATOM 620 O O . PHE A 1 86 ? -18.524 14.549 14.699 1.00 54.97 86 PHE A O 1
ATOM 627 N N . SER A 1 87 ? -19.090 14.686 12.543 1.00 54.38 87 SER A N 1
ATOM 628 C CA . SER A 1 87 ? -20.099 15.747 12.726 1.00 54.38 87 SER A CA 1
ATOM 629 C C . SER A 1 87 ? -21.535 15.270 13.007 1.00 54.38 87 SER A C 1
ATOM 631 O O . SER A 1 87 ? -22.407 16.105 13.240 1.00 54.38 87 SER A O 1
ATOM 633 N N . ASN A 1 88 ? -21.820 13.960 13.012 1.00 48.84 88 ASN A N 1
ATOM 634 C CA . ASN A 1 88 ? -23.186 13.454 13.238 1.00 48.84 88 ASN A CA 1
ATOM 635 C C . ASN A 1 88 ? -23.481 13.082 14.711 1.00 48.84 88 ASN A C 1
ATOM 637 O O . ASN A 1 88 ? -22.578 12.750 15.477 1.00 48.84 88 ASN A O 1
ATOM 641 N N . THR A 1 89 ? -24.756 13.100 15.109 1.00 49.91 89 THR A N 1
ATOM 642 C CA . THR A 1 89 ? -25.245 12.783 16.470 1.00 49.91 89 THR A CA 1
ATOM 643 C C . THR A 1 89 ? -25.729 11.331 16.629 1.00 49.91 89 THR A C 1
ATOM 645 O O . THR A 1 89 ? -26.500 11.023 17.536 1.00 49.91 89 THR A O 1
ATOM 648 N N . SER A 1 90 ? -25.306 10.422 15.742 1.00 53.31 90 SER A N 1
ATOM 649 C CA . SER A 1 90 ? -25.740 9.017 15.761 1.00 53.31 90 SER A CA 1
ATOM 650 C C . SER A 1 90 ? -25.218 8.265 16.994 1.00 53.31 90 SER A C 1
ATOM 652 O O . SER A 1 90 ? -24.058 8.416 17.379 1.00 53.31 90 SER A O 1
ATOM 654 N N . THR A 1 91 ? -26.063 7.403 17.570 1.00 46.47 91 THR A N 1
ATOM 655 C CA . THR A 1 91 ? -25.754 6.518 18.712 1.00 46.47 91 THR A CA 1
ATOM 656 C C . THR A 1 91 ? -24.821 5.357 18.352 1.00 46.47 91 THR A C 1
ATOM 658 O O . THR A 1 91 ? -24.296 4.688 19.238 1.00 46.47 91 THR A O 1
ATOM 661 N N . SER A 1 92 ? -24.588 5.130 17.058 1.00 51.03 92 SER A N 1
ATOM 662 C CA . SER A 1 92 ? -23.571 4.221 16.534 1.00 51.03 92 SER A CA 1
ATOM 663 C C . SER A 1 92 ? -22.677 4.987 15.563 1.00 51.03 92 SER A C 1
ATOM 665 O O . SER A 1 92 ? -23.168 5.592 14.604 1.00 51.03 92 SER A O 1
ATOM 667 N N . LYS A 1 93 ? -21.366 4.976 15.827 1.00 52.97 93 LYS A N 1
ATOM 668 C CA . LYS A 1 93 ? -20.332 5.513 14.939 1.00 52.97 93 LYS A CA 1
ATOM 669 C C . LYS A 1 93 ? -19.434 4.368 14.499 1.00 52.97 93 LYS A C 1
ATOM 671 O O . LYS A 1 93 ? -18.923 3.623 15.330 1.00 52.97 93 LYS A O 1
ATOM 676 N N . THR A 1 94 ? -19.253 4.236 13.192 1.00 50.81 94 THR A N 1
ATOM 677 C CA . THR A 1 94 ? -18.311 3.277 12.613 1.00 50.81 94 THR A CA 1
ATOM 678 C C . THR A 1 94 ? -17.029 4.027 12.286 1.00 50.81 94 THR A C 1
ATOM 680 O O . THR A 1 94 ? -17.065 5.005 11.549 1.00 50.81 94 THR A O 1
ATOM 683 N N . PHE A 1 95 ? -15.904 3.587 12.846 1.00 56.12 95 PHE A N 1
ATOM 684 C CA . PHE A 1 95 ? -14.588 4.098 12.474 1.00 56.12 95 PHE A CA 1
ATOM 685 C C . PHE A 1 95 ? -14.166 3.438 11.160 1.00 56.12 95 PHE A C 1
ATOM 687 O O . PHE A 1 95 ? -13.841 2.250 11.146 1.00 56.12 95 PHE A O 1
ATOM 694 N N . VAL A 1 96 ? -14.188 4.187 10.056 1.00 54.19 96 VAL A N 1
ATOM 695 C CA . VAL A 1 96 ? -13.773 3.676 8.743 1.00 54.19 96 VAL A CA 1
ATOM 696 C C . VAL A 1 96 ? -12.344 4.124 8.449 1.00 54.19 96 VAL A C 1
ATOM 698 O O . VAL A 1 96 ? -12.073 5.299 8.219 1.00 54.19 96 VAL A O 1
ATOM 701 N N . PHE A 1 97 ? -11.415 3.168 8.445 1.00 50.41 97 PHE A N 1
ATOM 702 C CA . PHE A 1 97 ? -10.054 3.373 7.956 1.00 50.41 97 PHE A CA 1
ATOM 703 C C . PHE A 1 97 ? -9.991 3.029 6.464 1.00 50.41 97 PHE A C 1
ATOM 705 O O . PHE A 1 97 ? -10.223 1.879 6.092 1.00 50.41 97 PHE A O 1
ATOM 712 N N . ASN A 1 98 ? -9.664 4.011 5.617 1.00 56.41 98 ASN A N 1
ATOM 713 C CA . ASN A 1 98 ? -9.408 3.788 4.195 1.00 56.41 98 ASN A CA 1
ATOM 714 C C . ASN A 1 98 ? -7.922 4.048 3.875 1.00 56.41 98 ASN A C 1
ATOM 716 O O . ASN A 1 98 ? -7.537 5.204 3.716 1.00 56.41 98 ASN A O 1
ATOM 720 N N . PRO A 1 99 ? -7.089 3.002 3.737 1.00 46.22 99 PRO A N 1
ATOM 721 C CA . PRO A 1 99 ? -5.663 3.152 3.440 1.00 46.22 99 PRO A CA 1
ATOM 722 C C . PRO A 1 99 ? -5.356 3.613 2.005 1.00 46.22 99 PRO A C 1
ATOM 724 O O . PRO A 1 99 ? -4.189 3.647 1.624 1.00 46.22 99 PRO A O 1
ATOM 727 N N . GLN A 1 100 ? -6.370 3.854 1.172 1.00 53.06 100 GLN A N 1
ATOM 728 C CA . GLN A 1 100 ? -6.225 4.190 -0.250 1.00 53.06 100 GLN A CA 1
ATOM 729 C C . GLN A 1 100 ? -6.659 5.624 -0.585 1.00 53.06 100 GLN A C 1
ATOM 731 O O . GLN A 1 100 ? -6.657 5.980 -1.763 1.00 53.06 100 GLN A O 1
ATOM 736 N N . SER A 1 101 ? -7.082 6.411 0.413 1.00 49.94 101 SER A N 1
ATOM 737 C CA . SER A 1 101 ? -7.566 7.782 0.216 1.00 49.94 101 SER A CA 1
ATOM 738 C C . SER A 1 101 ? -6.486 8.841 0.379 1.00 49.94 101 SER A C 1
ATOM 740 O O . SER A 1 101 ? -5.491 8.585 1.091 1.00 49.94 101 SER A O 1
#

Foldseek 3Di:
DDDDDDDDDAQDKDKDWDWDDPPPDDTDTDIDIDHHHDDDDDQKDFPDKAKDFDPDRDPDDDPPRHDIDIDTDIPDDDDDADPVQVPDPDPDGDRDDDSPD

Organism: NCBI:txid2360

Sequence (101 aa):
RTNKSITTALGNTININITASDNTNDSAPQPFTIAITTTYIAAPVIAQFSVTQGENKGPLISKDGGEVTVSASAGTGTYTWSSNDFSNTSTSKTFVFNPQS

pLDDT: mean 71.53, std 13.59, range [46.22, 94.56]